Protein AF-A0A195B2E1-F1 (afdb_monomer_lite)

Structure (mmCIF, N/CA/C/O backbone):
data_AF-A0A195B2E1-F1
#
_entry.id   AF-A0A195B2E1-F1
#
loop_
_atom_site.group_PDB
_atom_site.id
_atom_site.type_symbol
_atom_site.label_atom_id
_atom_site.label_alt_id
_atom_site.label_comp_id
_atom_site.label_asym_id
_atom_site.label_entity_id
_atom_site.label_seq_id
_atom_site.pdbx_PDB_ins_code
_atom_site.Cartn_x
_atom_site.Cartn_y
_atom_site.Cartn_z
_atom_site.occupancy
_atom_site.B_iso_or_equiv
_atom_site.auth_seq_id
_atom_site.auth_comp_id
_atom_site.auth_asym_id
_atom_site.auth_atom_id
_atom_site.pdbx_PDB_model_num
ATOM 1 N N . MET A 1 1 ? -36.483 19.512 18.970 1.00 59.22 1 MET A N 1
ATOM 2 C CA . MET A 1 1 ? -35.219 19.577 18.186 1.00 59.22 1 MET A CA 1
ATOM 3 C C . MET A 1 1 ? -34.574 18.213 17.848 1.00 59.22 1 MET A C 1
ATOM 5 O O . MET A 1 1 ? -33.525 18.206 17.214 1.00 59.22 1 MET A O 1
ATOM 9 N N . GLY A 1 2 ? -35.156 17.054 18.200 1.00 73.69 2 GLY A N 1
ATOM 10 C CA . GLY A 1 2 ? -34.518 15.740 17.960 1.00 73.69 2 GLY A CA 1
ATOM 11 C C . GLY A 1 2 ? -34.625 15.198 16.525 1.00 73.69 2 GLY A C 1
ATOM 12 O O . GLY A 1 2 ? -33.645 14.701 15.977 1.00 73.69 2 GLY A O 1
ATOM 13 N N . ILE A 1 3 ? -35.785 15.355 15.878 1.00 73.38 3 ILE A N 1
ATOM 14 C CA . ILE A 1 3 ? -36.059 14.765 14.551 1.00 73.38 3 ILE A CA 1
ATOM 15 C C . ILE A 1 3 ? -35.205 15.413 13.448 1.00 73.38 3 ILE A C 1
ATOM 17 O O . ILE A 1 3 ? -34.679 14.724 12.578 1.00 73.38 3 ILE A O 1
ATOM 21 N N . VAL A 1 4 ? -34.977 16.727 13.527 1.00 76.44 4 VAL A N 1
ATOM 22 C CA . VAL A 1 4 ? -34.142 17.466 12.562 1.00 76.44 4 VAL A CA 1
ATOM 23 C C . VAL A 1 4 ? -32.679 17.001 12.616 1.00 76.44 4 VAL A C 1
ATOM 25 O O . VAL A 1 4 ? -32.049 16.813 11.576 1.00 76.44 4 VAL A O 1
ATOM 28 N N . ARG A 1 5 ? -32.149 16.726 13.818 1.00 74.19 5 ARG A N 1
ATOM 29 C CA . ARG A 1 5 ? -30.798 16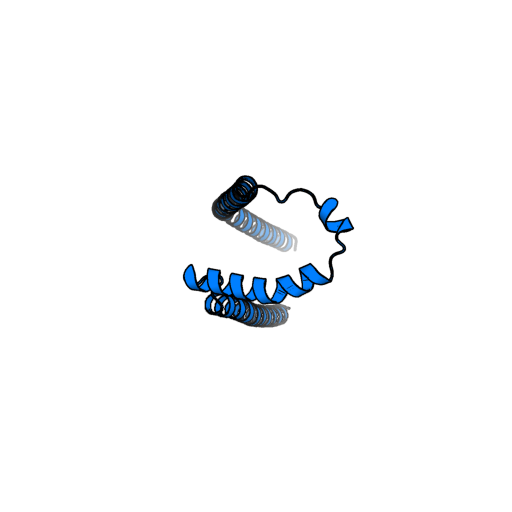.163 13.997 1.00 74.19 5 ARG A CA 1
ATOM 30 C C . ARG A 1 5 ? -30.699 14.729 13.471 1.00 74.19 5 ARG A C 1
ATOM 32 O O . ARG A 1 5 ? -29.687 14.377 12.867 1.00 74.19 5 ARG A O 1
ATOM 39 N N . LEU A 1 6 ? -31.750 13.927 13.645 1.00 73.62 6 LEU A N 1
ATOM 40 C CA . LEU A 1 6 ? -31.810 12.554 13.137 1.00 73.62 6 LEU A CA 1
ATOM 41 C C . LEU A 1 6 ? -31.799 12.520 11.601 1.00 73.62 6 LEU A C 1
ATOM 43 O O . LEU A 1 6 ? -31.012 11.788 11.005 1.00 73.62 6 LEU A O 1
ATOM 47 N N . VAL A 1 7 ? -32.609 13.364 10.955 1.00 75.12 7 VAL A N 1
ATOM 48 C CA . VAL A 1 7 ? -32.650 13.486 9.488 1.00 75.12 7 VAL A CA 1
ATOM 49 C C . VAL A 1 7 ? -31.301 13.947 8.936 1.00 75.12 7 VAL A C 1
ATOM 51 O O . VAL A 1 7 ? -30.816 13.382 7.956 1.00 75.12 7 VAL A O 1
ATOM 54 N N . HIS A 1 8 ? -30.652 14.915 9.588 1.00 72.69 8 HIS A N 1
ATOM 55 C CA . HIS A 1 8 ? -29.330 15.384 9.177 1.00 72.69 8 HIS A CA 1
ATOM 56 C C . HIS A 1 8 ? -28.250 14.300 9.338 1.00 72.69 8 HIS A C 1
ATOM 58 O O . HIS A 1 8 ? -27.424 14.112 8.448 1.00 72.69 8 HIS A O 1
ATOM 64 N N . SER A 1 9 ? -28.284 13.529 10.431 1.00 75.44 9 SER A N 1
ATOM 65 C CA . SER A 1 9 ? -27.365 12.404 10.660 1.00 75.44 9 SER A CA 1
ATOM 66 C C . SER A 1 9 ? -27.543 11.287 9.622 1.00 75.44 9 SER A C 1
ATOM 68 O O . SER A 1 9 ? -26.561 10.778 9.077 1.00 75.44 9 SER A O 1
ATOM 70 N N . LEU A 1 10 ? -28.791 10.948 9.284 1.00 72.75 10 LEU A N 1
ATOM 71 C CA . LEU A 1 10 ? -29.108 9.958 8.252 1.00 72.75 10 LEU A CA 1
ATOM 72 C C . LEU A 1 10 ? -28.702 10.428 6.851 1.00 72.75 10 LEU A C 1
ATOM 74 O O . LEU A 1 10 ? -28.210 9.616 6.065 1.00 72.75 10 LEU A O 1
ATOM 78 N N . ARG A 1 11 ? -28.861 11.723 6.542 1.00 78.38 11 ARG A N 1
ATOM 79 C CA . ARG A 1 11 ? -28.354 12.314 5.295 1.00 78.38 11 ARG A CA 1
ATOM 80 C C . ARG A 1 11 ? -26.831 12.185 5.226 1.00 78.38 11 ARG A C 1
ATOM 82 O O . ARG A 1 11 ? -26.323 11.574 4.293 1.00 78.38 11 ARG A O 1
ATOM 89 N N . ASN A 1 12 ? -26.130 12.601 6.278 1.00 79.06 12 ASN A N 1
ATOM 90 C CA . ASN A 1 12 ? -24.670 12.558 6.325 1.00 79.06 12 ASN A CA 1
ATOM 91 C C . ASN A 1 12 ? -24.107 11.123 6.230 1.00 79.06 12 ASN A C 1
ATOM 93 O O . ASN A 1 12 ? -23.073 10.902 5.604 1.00 79.06 12 ASN A O 1
ATOM 97 N N . ARG A 1 13 ? -24.799 10.116 6.792 1.00 77.69 13 ARG A N 1
ATOM 98 C CA . ARG A 1 13 ? -24.430 8.697 6.611 1.00 77.69 13 ARG A CA 1
ATOM 99 C C . ARG A 1 13 ? -24.578 8.225 5.166 1.00 77.69 13 ARG A C 1
ATOM 101 O O . ARG A 1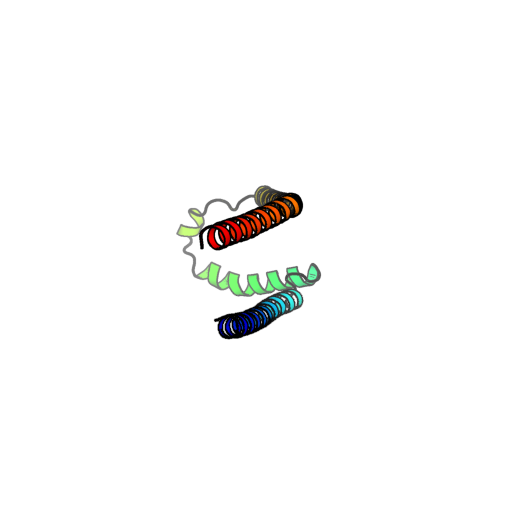 13 ? -23.712 7.494 4.694 1.00 77.69 13 ARG A O 1
ATOM 108 N N . LYS A 1 14 ? -25.645 8.621 4.464 1.00 77.44 14 LYS A N 1
ATOM 109 C CA . LYS A 1 14 ? -25.830 8.282 3.041 1.00 77.44 14 LYS A CA 1
ATOM 110 C C . LYS A 1 14 ? -24.733 8.905 2.178 1.00 77.44 14 LYS A C 1
ATOM 112 O O . LYS A 1 14 ? -24.181 8.215 1.326 1.00 77.44 14 LYS A O 1
ATOM 117 N N . ASP A 1 15 ? -24.361 10.151 2.461 1.00 82.50 15 ASP A N 1
ATOM 118 C CA . ASP A 1 15 ? -23.256 10.838 1.783 1.00 82.50 15 ASP A CA 1
ATOM 119 C C . ASP A 1 15 ? -21.892 10.192 2.082 1.00 82.50 15 ASP A C 1
ATOM 121 O O . ASP A 1 15 ? -21.023 10.107 1.216 1.00 82.50 15 ASP A O 1
ATOM 125 N N . MET A 1 16 ? -21.690 9.688 3.302 1.00 84.38 16 MET A N 1
ATOM 126 C CA . MET A 1 16 ? -20.473 8.958 3.661 1.00 84.38 16 MET A CA 1
ATOM 127 C C . MET A 1 16 ? -20.379 7.612 2.932 1.00 84.38 16 MET A C 1
ATOM 129 O O . MET A 1 16 ? -19.316 7.268 2.418 1.00 84.38 16 MET A O 1
ATOM 133 N N . LEU A 1 17 ? -21.488 6.870 2.850 1.00 88.50 17 LEU A N 1
ATOM 134 C CA . LEU A 1 17 ? -21.553 5.592 2.138 1.00 88.50 17 LEU A CA 1
ATOM 135 C C . LEU A 1 17 ? -21.344 5.766 0.632 1.00 88.50 17 LEU A C 1
ATOM 137 O O . LEU A 1 17 ? -20.573 5.014 0.043 1.00 88.50 17 LEU A O 1
ATOM 141 N N . SER A 1 18 ? -21.959 6.774 0.008 1.00 87.56 18 SER A N 1
ATOM 142 C CA . SER A 1 18 ? -21.762 7.040 -1.422 1.00 87.56 18 SER A CA 1
ATOM 143 C C . SER A 1 18 ? -20.310 7.411 -1.730 1.00 87.56 18 SER A C 1
ATOM 145 O O . SER A 1 18 ? -19.705 6.845 -2.640 1.00 87.56 18 SER A O 1
ATOM 147 N N . ARG A 1 19 ? -19.695 8.280 -0.916 1.00 88.06 19 ARG A N 1
ATOM 148 C CA . ARG A 1 19 ? -18.268 8.621 -1.033 1.00 88.06 19 ARG A CA 1
ATOM 149 C C . ARG A 1 19 ? -17.368 7.406 -0.839 1.00 88.06 19 ARG A C 1
ATOM 151 O O . ARG A 1 19 ? -16.376 7.283 -1.553 1.00 88.06 19 ARG A O 1
ATOM 158 N N . PHE A 1 20 ? -17.699 6.526 0.105 1.00 91.25 20 PHE A N 1
ATOM 159 C CA . PHE A 1 20 ? -16.954 5.293 0.336 1.00 91.25 20 PHE A CA 1
ATOM 160 C C . PHE A 1 20 ? -17.016 4.367 -0.881 1.00 91.25 20 PHE A C 1
ATOM 162 O O . PHE A 1 20 ? -15.968 3.943 -1.351 1.00 91.25 20 PHE A O 1
ATOM 169 N N . VAL A 1 21 ? -18.208 4.129 -1.438 1.00 94.31 21 VAL A N 1
ATOM 170 C CA . VAL A 1 21 ? -18.404 3.268 -2.618 1.00 94.31 21 VAL A CA 1
ATOM 171 C C . VAL A 1 21 ? -17.682 3.816 -3.848 1.00 94.31 21 VAL A C 1
ATOM 173 O O . VAL A 1 21 ? -17.022 3.067 -4.565 1.00 94.31 21 VAL A O 1
ATOM 176 N N . ILE A 1 22 ? -17.758 5.127 -4.088 1.00 93.75 22 ILE A N 1
ATOM 177 C CA . ILE A 1 22 ? -17.062 5.757 -5.218 1.00 93.75 22 ILE A CA 1
ATOM 178 C C . ILE A 1 22 ? -15.545 5.594 -5.059 1.00 93.75 22 ILE A C 1
ATOM 180 O O . ILE A 1 22 ? -14.860 5.177 -5.993 1.00 93.75 22 ILE A O 1
ATOM 184 N N . LYS A 1 23 ? -15.011 5.877 -3.863 1.00 93.38 23 LYS A N 1
ATOM 185 C CA . LYS A 1 23 ? -13.574 5.744 -3.584 1.00 93.38 23 LYS A CA 1
ATOM 186 C C . LYS A 1 23 ? -13.105 4.293 -3.667 1.00 93.38 23 LYS A C 1
ATOM 188 O O . LYS A 1 23 ? -12.058 4.045 -4.257 1.00 93.38 23 LYS A O 1
ATOM 193 N N . SER A 1 24 ? -13.860 3.345 -3.116 1.00 92.25 24 SER A N 1
ATOM 194 C CA . SER A 1 24 ? -13.495 1.926 -3.142 1.00 92.25 24 SER A CA 1
ATOM 195 C C . SER A 1 24 ? -13.540 1.354 -4.554 1.00 92.25 24 SER A C 1
ATOM 197 O O . SER A 1 24 ? -12.641 0.605 -4.919 1.00 92.25 24 SER A O 1
ATOM 199 N N . THR A 1 25 ? -14.513 1.760 -5.374 1.00 94.69 25 THR A N 1
ATOM 200 C CA . THR A 1 25 ? -14.596 1.353 -6.784 1.00 94.69 25 THR A CA 1
ATOM 201 C C . THR A 1 25 ? -13.409 1.887 -7.577 1.00 94.69 25 THR A C 1
ATOM 203 O O . THR A 1 25 ? -12.803 1.142 -8.340 1.00 94.69 25 THR A O 1
ATOM 206 N N . LEU A 1 26 ? -13.024 3.151 -7.364 1.00 95.00 26 LEU A N 1
ATOM 207 C CA . LEU A 1 26 ? -11.855 3.736 -8.022 1.00 95.00 26 LEU A CA 1
ATOM 208 C C . LEU A 1 26 ? -10.572 2.982 -7.647 1.00 95.00 26 LEU A C 1
ATOM 210 O O . LEU A 1 26 ? -9.812 2.577 -8.522 1.00 95.00 26 LEU A O 1
ATOM 214 N N . VAL A 1 27 ? -10.355 2.753 -6.350 1.00 94.00 27 VAL A N 1
ATOM 215 C CA . VAL A 1 27 ? -9.184 2.020 -5.849 1.00 94.00 27 VAL A CA 1
ATOM 216 C C . VAL A 1 27 ? -9.185 0.582 -6.366 1.00 94.00 27 VAL A C 1
ATOM 218 O O . VAL A 1 27 ? -8.168 0.121 -6.875 1.00 94.00 27 VAL A O 1
ATOM 221 N N . GLY A 1 28 ? -10.323 -0.110 -6.304 1.00 92.06 28 GLY A N 1
ATOM 222 C CA . GLY A 1 28 ? -10.477 -1.467 -6.822 1.00 92.06 28 GLY A CA 1
ATOM 223 C C . GLY A 1 28 ? -10.205 -1.551 -8.323 1.00 92.06 28 GLY A C 1
ATOM 224 O O . GLY A 1 28 ? -9.500 -2.454 -8.759 1.00 92.06 28 GLY A O 1
ATOM 225 N N . GLY A 1 29 ? -10.680 -0.575 -9.102 1.00 92.12 29 GLY A N 1
ATOM 226 C CA . GLY A 1 29 ? -10.407 -0.474 -10.535 1.00 92.12 29 GLY A CA 1
ATOM 227 C C . GLY A 1 29 ? -8.924 -0.269 -10.841 1.00 92.12 29 GLY A C 1
ATOM 228 O O . GLY A 1 29 ? -8.376 -0.963 -11.695 1.00 92.12 29 GLY A O 1
ATOM 229 N N . VAL A 1 30 ? -8.248 0.622 -10.106 1.00 92.12 30 VAL A N 1
ATOM 230 C CA . VAL A 1 30 ? -6.797 0.845 -10.243 1.00 92.12 30 VAL A CA 1
ATOM 231 C C . VAL A 1 30 ? -6.013 -0.420 -9.901 1.00 92.12 30 VAL A C 1
ATOM 233 O O . VAL A 1 30 ? -5.119 -0.805 -10.652 1.00 92.12 30 VAL A O 1
ATOM 236 N N . VAL A 1 31 ? -6.359 -1.092 -8.803 1.00 91.62 31 VAL A N 1
ATOM 237 C CA . VAL A 1 31 ? -5.708 -2.344 -8.394 1.00 91.62 31 VAL A CA 1
ATOM 238 C C . VAL A 1 31 ? -5.939 -3.437 -9.436 1.00 91.62 31 VAL A C 1
ATOM 240 O O . VAL A 1 31 ? -4.979 -4.069 -9.867 1.00 91.62 31 VAL A O 1
ATOM 243 N N . TYR A 1 32 ? -7.176 -3.622 -9.902 1.00 90.44 32 TYR A N 1
ATOM 244 C CA . TYR A 1 32 ? -7.510 -4.614 -10.926 1.00 90.44 32 TYR A CA 1
ATOM 245 C C . TYR A 1 32 ? -6.732 -4.376 -12.222 1.00 90.44 32 TYR A C 1
ATOM 247 O O . TYR A 1 32 ? -6.112 -5.292 -12.761 1.00 90.44 32 TYR A O 1
ATOM 255 N N . TYR A 1 33 ? -6.705 -3.129 -12.692 1.00 89.75 33 TYR A N 1
ATOM 256 C CA . TYR A 1 33 ? -5.942 -2.750 -13.874 1.00 89.75 33 TYR A CA 1
ATOM 257 C C . TYR A 1 33 ? -4.438 -2.975 -13.686 1.00 89.75 33 TYR A C 1
ATOM 259 O O . TYR A 1 33 ? -3.769 -3.483 -14.580 1.00 89.75 33 TYR A O 1
ATOM 267 N N . SER A 1 34 ? -3.907 -2.650 -12.507 1.00 87.69 34 SER A N 1
ATOM 268 C CA . SER A 1 34 ? -2.499 -2.848 -12.164 1.00 87.69 34 SER A CA 1
ATOM 269 C C . SER A 1 34 ? -2.100 -4.329 -12.154 1.00 87.69 34 SER A C 1
ATOM 271 O O . SER A 1 34 ? -1.040 -4.682 -12.672 1.00 87.69 34 SER A O 1
ATOM 273 N N . VAL A 1 35 ? -2.963 -5.208 -11.638 1.00 86.88 35 VAL A N 1
ATOM 274 C CA . VAL A 1 35 ? -2.778 -6.665 -11.713 1.00 86.88 35 VAL A CA 1
ATOM 275 C C . VAL A 1 35 ? -2.812 -7.128 -13.170 1.00 86.88 35 VAL A C 1
ATOM 277 O O . VAL A 1 35 ? -1.902 -7.828 -13.604 1.00 86.88 35 VAL A O 1
ATOM 280 N N . HIS A 1 36 ? -3.806 -6.685 -13.947 1.00 86.25 36 HIS A N 1
ATOM 281 C CA . HIS A 1 36 ? -3.961 -7.066 -15.354 1.00 86.25 36 HIS A CA 1
ATOM 282 C C . HIS A 1 36 ? -2.801 -6.585 -16.241 1.00 86.25 36 HIS A C 1
ATOM 284 O O . HIS A 1 36 ? -2.437 -7.252 -17.205 1.00 86.25 36 HIS A O 1
ATOM 290 N N . GLN A 1 37 ? -2.200 -5.434 -15.938 1.00 82.25 37 GLN A N 1
ATOM 291 C CA . GLN A 1 37 ? -1.005 -4.961 -16.640 1.00 82.25 37 GLN A CA 1
ATOM 292 C C . GLN A 1 37 ? 0.249 -5.789 -16.347 1.00 82.25 37 GLN A C 1
ATOM 294 O O . GLN A 1 37 ? 1.259 -5.605 -17.019 1.00 82.25 37 GLN A O 1
ATOM 299 N N . GLY A 1 38 ? 0.198 -6.687 -15.367 1.00 81.81 38 GLY A N 1
ATOM 300 C CA . GLY A 1 38 ? 1.325 -7.526 -14.997 1.00 81.81 38 GLY A CA 1
ATOM 301 C C . GLY A 1 38 ? 2.137 -6.992 -13.822 1.00 81.81 38 GLY A C 1
ATOM 302 O O . GLY A 1 38 ? 3.078 -7.662 -13.421 1.00 81.81 38 GLY A O 1
ATOM 303 N N . LEU A 1 39 ? 1.785 -5.846 -13.215 1.00 84.38 39 LEU A N 1
ATOM 304 C CA . LEU A 1 39 ? 2.581 -5.262 -12.120 1.00 84.38 39 LEU A CA 1
ATOM 305 C C . LEU A 1 39 ? 2.629 -6.176 -10.885 1.00 84.38 39 LEU A C 1
ATOM 307 O O . LEU A 1 39 ? 3.665 -6.293 -10.239 1.00 84.38 39 LEU A O 1
ATOM 311 N N . TRP A 1 40 ? 1.506 -6.835 -10.593 1.00 84.62 40 TRP A N 1
ATOM 312 C CA . TRP A 1 40 ? 1.345 -7.776 -9.476 1.00 84.62 40 TRP A CA 1
ATOM 313 C C . TRP A 1 40 ? 0.956 -9.188 -9.949 1.00 84.62 40 TRP A C 1
ATOM 315 O O . TRP A 1 40 ? 0.442 -9.980 -9.162 1.00 84.62 40 TRP A O 1
ATOM 325 N N . SER A 1 41 ? 1.129 -9.479 -11.244 1.00 77.25 41 SER A N 1
ATOM 326 C CA . SER A 1 41 ? 0.848 -10.798 -11.829 1.00 77.25 41 SER A CA 1
ATOM 327 C C . SER A 1 41 ? 2.054 -11.730 -11.628 1.00 77.25 41 SER A C 1
ATOM 329 O O . SER A 1 41 ? 2.860 -11.562 -10.710 1.00 77.25 41 SER A O 1
ATOM 331 N N . LYS A 1 42 ? 2.199 -12.740 -12.483 1.00 83.31 42 LYS A N 1
ATOM 332 C CA . LYS A 1 42 ? 3.373 -13.611 -12.521 1.00 83.31 42 LYS A CA 1
ATOM 333 C C . LYS A 1 42 ? 4.633 -12.800 -12.837 1.00 83.31 42 LYS A C 1
ATOM 335 O O . LYS A 1 42 ? 4.580 -11.796 -13.543 1.00 83.31 42 LYS A O 1
ATOM 340 N N . SER A 1 43 ? 5.776 -13.282 -12.352 1.00 79.56 43 SER A N 1
ATOM 341 C CA . SER A 1 43 ? 7.083 -12.641 -12.562 1.00 79.56 43 SER A CA 1
ATOM 342 C C . SER A 1 43 ? 7.419 -12.414 -14.038 1.00 79.56 43 SER A C 1
ATOM 344 O O . SER A 1 43 ? 8.087 -11.447 -14.373 1.00 79.56 43 SER A O 1
ATOM 346 N N . GLU A 1 44 ? 6.945 -13.289 -14.923 1.00 82.88 44 GLU A N 1
ATOM 347 C CA . GLU A 1 44 ? 7.146 -13.161 -16.368 1.00 82.88 44 GLU A CA 1
ATOM 348 C C . GLU A 1 44 ? 6.434 -11.921 -16.939 1.00 82.88 44 GLU A C 1
ATOM 350 O O . GLU A 1 44 ? 7.024 -11.133 -17.678 1.00 82.88 44 GLU A O 1
ATOM 355 N N . ASP A 1 45 ? 5.179 -11.701 -16.533 1.00 82.81 45 ASP A N 1
ATOM 356 C CA . ASP A 1 45 ? 4.361 -10.579 -17.002 1.00 82.81 45 ASP A CA 1
ATOM 357 C C . ASP A 1 45 ? 4.921 -9.239 -16.504 1.00 82.81 45 ASP A C 1
ATOM 359 O O . ASP A 1 45 ? 4.930 -8.249 -17.240 1.00 82.81 45 ASP A O 1
ATOM 363 N N . SER A 1 46 ? 5.424 -9.203 -15.264 1.00 84.56 46 SER A N 1
ATOM 364 C CA . SER A 1 46 ? 6.022 -7.994 -14.694 1.00 84.56 46 SER A CA 1
ATOM 365 C C . SER A 1 46 ? 7.326 -7.627 -15.401 1.00 84.56 46 SER A C 1
ATOM 367 O O . SER A 1 46 ? 7.526 -6.461 -15.743 1.00 84.56 46 SER A O 1
ATOM 369 N N . VAL A 1 47 ? 8.183 -8.606 -15.712 1.00 83.88 47 VAL A N 1
ATOM 370 C CA . VAL A 1 47 ? 9.416 -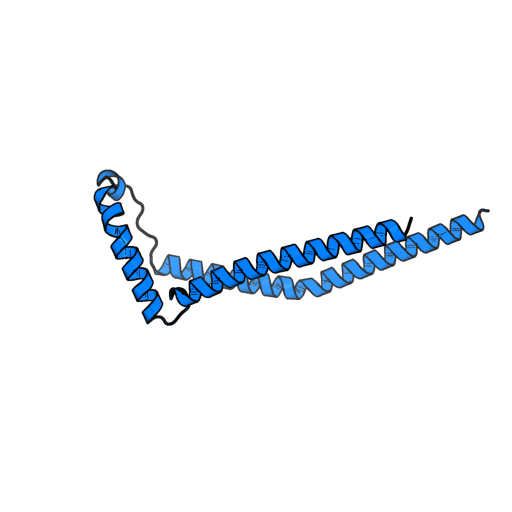8.383 -16.485 1.00 83.88 47 VAL A CA 1
ATOM 371 C C . VAL A 1 47 ? 9.099 -7.862 -17.889 1.00 83.88 47 VAL A C 1
ATOM 373 O O . VAL A 1 47 ? 9.724 -6.897 -18.336 1.00 83.88 47 VAL A O 1
ATOM 376 N N . GLN A 1 48 ? 8.091 -8.419 -18.566 1.00 86.69 48 GLN A N 1
ATOM 377 C CA . GLN A 1 48 ? 7.654 -7.927 -19.877 1.00 86.69 48 GLN A CA 1
ATOM 378 C C . GLN A 1 48 ? 7.100 -6.498 -19.818 1.00 86.69 48 GLN A C 1
ATOM 380 O O . GLN A 1 48 ? 7.395 -5.684 -20.700 1.00 86.69 48 GLN A O 1
ATOM 385 N N . LEU A 1 49 ? 6.327 -6.165 -18.780 1.00 86.88 49 LEU A N 1
ATOM 386 C CA . LEU A 1 49 ? 5.832 -4.808 -18.547 1.00 86.88 49 LEU A CA 1
ATOM 387 C C . LEU A 1 49 ? 6.997 -3.824 -18.379 1.00 86.88 49 LEU A C 1
ATOM 389 O O . LEU A 1 49 ? 7.036 -2.801 -19.066 1.00 86.88 49 LEU A O 1
ATOM 393 N N . TYR A 1 50 ? 7.969 -4.152 -17.524 1.00 82.69 50 TYR A N 1
ATOM 394 C CA . TYR A 1 50 ? 9.170 -3.336 -17.328 1.00 82.69 50 TYR A CA 1
ATOM 395 C C . TYR A 1 50 ? 9.974 -3.177 -18.620 1.00 82.69 50 TYR A C 1
ATOM 397 O O . TYR A 1 50 ? 10.383 -2.063 -18.941 1.00 82.69 50 TYR A O 1
ATOM 405 N N . GLY A 1 51 ? 10.146 -4.249 -19.397 1.00 86.00 51 GLY A N 1
ATOM 406 C CA . GLY A 1 51 ? 10.822 -4.198 -20.694 1.00 86.00 51 GLY A CA 1
ATOM 407 C C . GLY A 1 51 ? 10.131 -3.254 -21.681 1.00 86.00 51 GLY A C 1
ATOM 408 O O . GLY A 1 51 ? 10.790 -2.440 -22.326 1.00 86.00 51 GLY A O 1
ATOM 409 N N . ARG A 1 52 ? 8.795 -3.286 -21.759 1.00 87.62 52 ARG A N 1
ATOM 410 C CA . ARG A 1 52 ? 8.013 -2.379 -22.618 1.00 87.62 52 ARG A CA 1
ATOM 411 C C . ARG A 1 52 ? 8.155 -0.920 -22.189 1.00 87.62 52 ARG A C 1
ATOM 413 O O . ARG A 1 52 ? 8.342 -0.051 -23.036 1.00 87.62 52 ARG A O 1
ATOM 420 N N . ILE A 1 53 ? 8.075 -0.656 -20.886 1.00 86.56 53 ILE A N 1
ATOM 421 C CA . ILE A 1 53 ? 8.252 0.687 -20.322 1.00 86.56 53 ILE A CA 1
ATOM 422 C C . ILE A 1 53 ? 9.663 1.198 -20.624 1.00 86.56 53 ILE A C 1
ATOM 424 O O . ILE A 1 53 ? 9.813 2.303 -21.137 1.00 86.56 53 ILE A O 1
ATOM 428 N N . TYR A 1 54 ? 10.687 0.381 -20.373 1.00 83.88 54 TYR A N 1
ATOM 429 C CA . TYR A 1 54 ? 12.076 0.737 -20.638 1.00 83.88 54 TYR A CA 1
ATOM 430 C C . TYR A 1 54 ? 12.308 1.048 -22.117 1.00 83.88 54 TYR A C 1
ATOM 432 O O . TYR A 1 54 ? 12.809 2.118 -22.431 1.00 83.88 54 TYR A O 1
ATOM 440 N N . ASN A 1 55 ? 11.876 0.176 -23.028 1.00 87.31 55 ASN A N 1
ATOM 441 C CA . ASN A 1 55 ? 12.075 0.374 -24.466 1.00 87.31 55 ASN A CA 1
ATOM 442 C C . ASN A 1 55 ? 11.367 1.624 -25.003 1.00 87.31 55 ASN A C 1
ATOM 444 O O . ASN A 1 55 ? 11.874 2.264 -25.920 1.00 87.31 55 ASN A O 1
ATOM 448 N N . ASN A 1 56 ? 10.227 1.995 -24.416 1.00 86.75 56 ASN A N 1
ATOM 449 C CA . ASN A 1 56 ? 9.516 3.212 -24.790 1.00 86.75 56 ASN A CA 1
ATOM 450 C C . ASN A 1 56 ? 10.157 4.475 -24.203 1.00 86.75 56 ASN A C 1
ATOM 452 O O . ASN A 1 56 ? 10.125 5.507 -24.854 1.00 86.75 56 ASN A O 1
ATOM 456 N N . ILE A 1 57 ? 10.721 4.424 -22.991 1.00 83.50 57 ILE A N 1
ATOM 457 C CA . ILE A 1 57 ? 11.245 5.609 -22.283 1.00 83.50 57 ILE A CA 1
ATOM 458 C C . ILE A 1 57 ? 12.733 5.853 -22.574 1.00 83.50 57 ILE A C 1
ATOM 460 O O . ILE A 1 57 ? 13.154 7.001 -22.713 1.00 83.50 57 ILE A O 1
ATOM 464 N N . ALA A 1 58 ? 13.530 4.791 -22.694 1.00 80.25 58 ALA A N 1
ATOM 465 C CA . ALA A 1 58 ? 14.968 4.844 -22.944 1.00 80.25 58 ALA A CA 1
ATOM 466 C C . ALA A 1 58 ? 15.388 5.757 -24.113 1.00 80.25 58 ALA A C 1
ATOM 468 O O . ALA A 1 58 ? 16.337 6.517 -23.910 1.00 80.25 58 ALA A O 1
ATOM 469 N N . PRO A 1 59 ? 14.729 5.757 -25.294 1.00 79.62 59 PRO A N 1
ATOM 470 C CA . PRO A 1 59 ? 15.119 6.661 -26.379 1.00 79.62 59 PRO A CA 1
ATOM 471 C C . PRO A 1 59 ? 14.956 8.138 -25.990 1.00 79.62 59 PRO A C 1
ATOM 473 O O . PRO A 1 59 ? 15.870 8.931 -26.188 1.00 79.62 59 PRO A O 1
ATOM 476 N N . TYR A 1 60 ? 13.861 8.504 -25.317 1.00 75.94 60 TYR A N 1
ATOM 477 C CA . TYR A 1 60 ? 13.635 9.887 -24.888 1.00 75.94 60 TYR A CA 1
ATOM 478 C C . TYR A 1 60 ? 14.643 10.353 -23.836 1.00 75.94 60 TYR A C 1
ATOM 480 O O . TYR A 1 60 ? 15.077 11.499 -23.865 1.00 75.94 60 TYR A O 1
ATOM 488 N N . VAL A 1 61 ? 15.047 9.474 -22.921 1.00 75.69 61 VAL A N 1
ATOM 489 C CA . VAL A 1 61 ? 16.048 9.797 -21.892 1.00 75.69 61 VAL A CA 1
ATOM 490 C C . VAL A 1 61 ? 17.444 9.930 -22.504 1.00 75.69 61 VAL A C 1
ATOM 492 O O . VAL A 1 61 ? 18.192 10.835 -22.147 1.00 75.69 61 VAL A O 1
ATOM 495 N N . LYS A 1 62 ? 17.792 9.056 -23.453 1.00 71.12 62 LYS A N 1
ATOM 496 C CA . LYS A 1 62 ? 19.102 9.049 -24.111 1.00 71.12 62 LYS A CA 1
ATOM 497 C C . LYS A 1 62 ? 19.340 10.292 -24.969 1.00 71.12 62 LYS A C 1
ATOM 499 O O . LYS A 1 62 ? 20.460 10.796 -24.990 1.00 71.12 62 LYS A O 1
ATOM 504 N N . ASP A 1 63 ? 18.300 10.775 -25.641 1.00 71.06 63 ASP A N 1
ATOM 505 C CA . ASP A 1 63 ? 18.430 11.858 -26.617 1.00 71.06 63 ASP A CA 1
ATOM 506 C C . ASP A 1 63 ? 18.257 13.258 -25.998 1.00 71.06 63 ASP A C 1
ATOM 508 O O . ASP A 1 63 ? 18.706 14.240 -26.584 1.00 71.06 63 ASP A O 1
ATOM 512 N N . ASN A 1 64 ? 17.648 13.367 -24.807 1.00 69.62 64 ASN A N 1
ATOM 513 C CA . ASN A 1 64 ? 17.336 14.657 -24.172 1.00 69.62 64 ASN A CA 1
ATOM 514 C C . ASN A 1 64 ? 18.197 14.998 -22.945 1.00 69.62 64 ASN A C 1
ATOM 516 O O . ASN A 1 64 ? 18.125 16.129 -22.467 1.00 69.62 64 ASN A O 1
ATOM 520 N N . ILE A 1 65 ? 18.997 14.065 -22.412 1.00 71.00 65 ILE A N 1
ATOM 521 C CA . ILE A 1 65 ? 19.872 14.355 -21.267 1.00 71.00 65 ILE A CA 1
ATOM 522 C C . ILE A 1 65 ? 21.263 14.785 -21.767 1.00 71.00 65 ILE A C 1
ATOM 524 O O . ILE A 1 65 ? 21.959 13.982 -22.399 1.00 71.00 65 ILE A O 1
ATOM 528 N N . PRO A 1 66 ? 21.714 16.021 -21.465 1.00 71.00 66 PRO A N 1
ATOM 529 C CA . PRO A 1 66 ? 23.069 16.459 -21.775 1.00 71.00 66 PRO A CA 1
ATOM 530 C C . PRO A 1 66 ? 24.082 15.555 -21.069 1.00 71.00 66 PRO A C 1
ATOM 532 O O . PRO A 1 66 ? 23.959 15.283 -19.875 1.00 71.00 66 PRO A O 1
ATOM 535 N N . LYS A 1 67 ? 25.121 15.117 -21.788 1.00 67.81 67 LYS A N 1
ATOM 536 C CA . LYS A 1 67 ? 26.174 14.233 -21.244 1.00 67.81 67 LYS A CA 1
ATOM 537 C C . LYS A 1 67 ? 26.893 14.831 -20.028 1.00 67.81 67 LYS A C 1
ATOM 539 O O . LYS A 1 67 ? 27.422 14.093 -19.205 1.00 67.81 67 LYS A O 1
ATOM 544 N N . GLU A 1 68 ? 26.871 16.153 -19.912 1.00 64.94 68 GLU A N 1
ATOM 545 C CA . GLU A 1 68 ? 27.384 16.930 -18.781 1.00 64.94 68 GLU A CA 1
ATOM 546 C C . GLU A 1 68 ? 26.640 16.608 -17.474 1.00 64.94 68 GLU A C 1
ATOM 548 O O . GLU A 1 68 ? 27.272 16.414 -16.442 1.00 64.94 68 GLU A O 1
ATOM 553 N N . VAL A 1 69 ? 25.314 16.432 -17.531 1.00 62.91 69 VAL A N 1
ATOM 554 C CA . VAL A 1 69 ? 24.468 16.116 -16.364 1.00 62.91 69 VAL A CA 1
ATOM 555 C C . VAL A 1 69 ? 24.676 14.674 -15.897 1.00 62.91 69 VAL A C 1
ATOM 557 O O . VAL A 1 69 ? 24.612 14.390 -14.706 1.00 62.91 69 VAL A O 1
ATOM 560 N N . ILE A 1 70 ? 24.974 13.753 -16.818 1.00 63.03 70 ILE A N 1
ATOM 561 C CA . ILE A 1 70 ? 25.218 12.336 -16.497 1.00 63.03 70 ILE A CA 1
ATOM 562 C C . ILE A 1 70 ? 26.478 12.174 -15.632 1.00 63.03 70 ILE A C 1
ATOM 564 O O . ILE A 1 70 ? 26.511 11.297 -14.773 1.00 63.03 70 ILE A O 1
ATOM 568 N N . ASN A 1 71 ? 27.489 13.029 -15.822 1.00 63.59 71 ASN A N 1
ATOM 569 C CA . ASN A 1 71 ? 28.731 12.991 -15.042 1.00 63.59 71 ASN A CA 1
ATOM 570 C C . ASN A 1 71 ? 28.584 13.559 -13.622 1.00 63.59 71 ASN A C 1
ATOM 572 O O . ASN A 1 71 ? 29.382 13.209 -12.756 1.00 63.59 71 ASN A O 1
ATOM 576 N N . GLU A 1 72 ? 27.580 14.402 -13.370 1.00 67.19 72 GLU A N 1
ATOM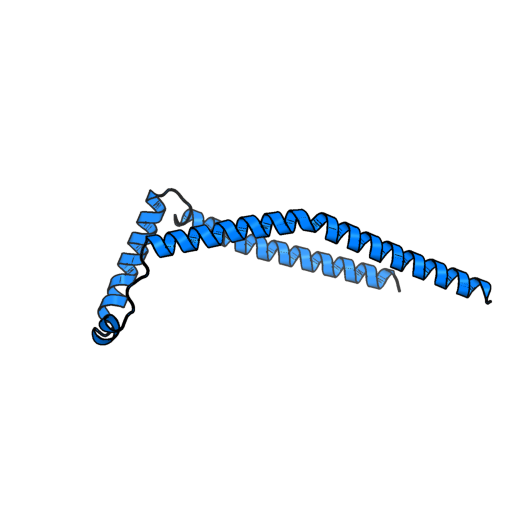 577 C CA . GLU A 1 72 ? 27.290 14.939 -12.032 1.00 67.19 72 GLU A CA 1
ATOM 578 C C . GLU A 1 72 ? 26.269 14.101 -11.249 1.00 67.19 72 GLU A C 1
ATOM 580 O O . GLU A 1 72 ? 25.991 14.387 -10.081 1.00 67.19 72 GLU A O 1
ATOM 585 N N . LEU A 1 73 ? 25.700 13.054 -11.859 1.00 67.00 73 LEU A N 1
ATOM 586 C CA . LEU A 1 73 ? 24.748 12.201 -11.162 1.00 67.00 73 LEU A CA 1
ATOM 587 C C . LEU A 1 73 ? 25.461 11.401 -10.060 1.00 67.00 73 LEU A C 1
ATOM 589 O O . LEU A 1 73 ? 26.461 10.729 -10.331 1.00 67.00 73 LEU A O 1
ATOM 593 N N . PRO A 1 74 ? 24.931 11.402 -8.823 1.00 71.69 74 PRO A N 1
ATOM 594 C CA . PRO A 1 74 ? 25.445 10.522 -7.790 1.00 71.69 74 PRO A CA 1
ATOM 595 C C . PRO A 1 74 ? 25.309 9.061 -8.246 1.00 71.69 74 PRO A C 1
ATOM 597 O O . PRO A 1 74 ? 24.355 8.721 -8.958 1.00 71.69 74 PRO A O 1
ATOM 600 N N . PRO A 1 75 ? 26.234 8.177 -7.832 1.00 72.00 75 PRO A N 1
ATOM 601 C CA . PRO A 1 75 ? 26.121 6.761 -8.138 1.00 72.00 75 PRO A CA 1
ATOM 602 C C . PRO A 1 75 ? 24.778 6.239 -7.625 1.00 72.00 75 PRO A C 1
ATOM 604 O O . PRO A 1 75 ? 24.361 6.553 -6.506 1.00 72.00 75 PRO A O 1
ATOM 607 N N . LEU A 1 76 ? 24.091 5.453 -8.460 1.00 77.56 76 LEU A N 1
ATOM 608 C CA . LEU A 1 76 ? 22.843 4.813 -8.061 1.00 77.56 76 LEU A CA 1
ATOM 609 C C . LEU A 1 76 ? 23.080 4.012 -6.771 1.00 77.56 76 LEU A C 1
ATOM 611 O O . LEU A 1 76 ? 24.119 3.352 -6.652 1.00 77.56 76 LEU A O 1
ATOM 615 N N . PRO A 1 77 ? 22.142 4.056 -5.807 1.00 75.19 77 PRO A N 1
ATOM 616 C CA . PRO A 1 77 ? 22.274 3.283 -4.583 1.00 75.19 77 PRO A CA 1
ATOM 617 C C . PRO A 1 77 ? 22.449 1.807 -4.933 1.00 75.19 77 PRO A C 1
ATOM 619 O O . PRO A 1 77 ? 21.827 1.302 -5.875 1.00 75.19 77 PRO A O 1
ATOM 622 N N . SER A 1 78 ? 23.301 1.112 -4.180 1.00 80.81 78 SER A N 1
ATOM 623 C CA . SER A 1 78 ? 23.542 -0.302 -4.440 1.00 80.81 78 SER A CA 1
ATOM 624 C C . SER A 1 78 ? 22.233 -1.091 -4.320 1.00 80.81 78 SER A C 1
ATOM 626 O O . SER A 1 78 ? 21.331 -0.745 -3.549 1.00 80.81 78 SER A O 1
ATOM 628 N N . THR A 1 79 ? 22.112 -2.185 -5.073 1.00 80.25 79 THR A N 1
ATOM 629 C CA . THR A 1 79 ? 20.931 -3.061 -4.999 1.00 80.25 79 THR A CA 1
ATOM 630 C C . THR A 1 79 ? 20.709 -3.593 -3.579 1.00 80.25 79 THR A C 1
ATOM 632 O O . THR A 1 79 ? 19.564 -3.765 -3.155 1.00 80.25 79 THR A O 1
ATOM 635 N N . SER A 1 80 ? 21.789 -3.778 -2.811 1.00 80.12 80 SER A N 1
ATOM 636 C CA . SER A 1 80 ? 21.756 -4.093 -1.383 1.00 80.12 80 SER A CA 1
ATOM 637 C C . SER A 1 80 ? 21.138 -2.982 -0.538 1.00 80.12 80 SER A C 1
ATOM 639 O O . SER A 1 80 ? 20.276 -3.282 0.285 1.00 80.12 80 SER A O 1
ATOM 641 N N . ASP A 1 81 ? 21.503 -1.716 -0.751 1.00 82.25 81 ASP A N 1
ATOM 642 C CA . ASP A 1 81 ? 20.967 -0.585 0.025 1.00 82.25 81 ASP A CA 1
ATOM 643 C C . ASP A 1 81 ? 19.477 -0.373 -0.248 1.00 82.25 81 ASP A C 1
ATOM 645 O O . ASP A 1 81 ? 18.688 -0.157 0.679 1.00 82.25 81 ASP A O 1
ATOM 649 N N . LEU A 1 82 ? 19.069 -0.511 -1.514 1.00 84.12 82 LEU A N 1
ATOM 650 C CA . LEU A 1 82 ? 17.663 -0.462 -1.909 1.00 84.12 82 LEU A CA 1
ATOM 651 C C . LEU A 1 82 ? 16.876 -1.612 -1.267 1.00 84.12 82 LEU A C 1
ATOM 653 O O . LEU A 1 82 ? 15.836 -1.389 -0.646 1.00 84.12 82 LEU A O 1
ATOM 657 N N . SER A 1 83 ? 17.390 -2.842 -1.369 1.00 81.00 83 SER A N 1
ATOM 658 C CA . SER A 1 83 ? 16.764 -4.029 -0.778 1.00 81.00 83 SER A CA 1
ATOM 659 C C . SER A 1 83 ? 16.634 -3.896 0.740 1.00 81.00 83 SER A C 1
ATOM 661 O O . SER A 1 83 ? 15.572 -4.166 1.301 1.00 81.00 83 SER A O 1
ATOM 663 N N . ASN A 1 84 ? 17.682 -3.420 1.412 1.00 86.31 84 ASN A N 1
ATOM 664 C CA . ASN A 1 84 ? 17.689 -3.206 2.855 1.00 86.31 84 ASN A CA 1
ATOM 665 C C . ASN A 1 84 ? 16.690 -2.121 3.272 1.00 86.31 84 ASN A C 1
ATOM 667 O O . ASN A 1 84 ? 15.968 -2.299 4.255 1.00 86.31 84 ASN A O 1
ATOM 671 N N . SER A 1 85 ? 16.580 -1.039 2.501 1.00 84.56 85 SER A N 1
ATOM 672 C CA . SER A 1 85 ? 15.605 0.030 2.743 1.00 84.56 85 SER A CA 1
ATOM 673 C C . SER A 1 85 ? 14.167 -0.457 2.568 1.00 84.56 85 SER A C 1
ATOM 675 O O . SER A 1 85 ? 13.313 -0.170 3.409 1.00 84.56 85 SER A O 1
ATOM 677 N N . LEU A 1 86 ? 13.894 -1.247 1.526 1.00 87.50 86 LEU A N 1
ATOM 678 C CA . LEU A 1 86 ? 12.583 -1.860 1.295 1.00 87.50 86 LEU A CA 1
ATOM 679 C C . LEU A 1 86 ? 12.211 -2.832 2.419 1.00 87.50 86 LEU A C 1
ATOM 681 O O . LEU A 1 86 ? 11.118 -2.733 2.977 1.00 87.50 86 LEU A O 1
ATOM 685 N N . LYS A 1 87 ? 13.136 -3.718 2.812 1.00 87.81 87 LYS A N 1
ATOM 686 C CA . LYS A 1 87 ? 12.949 -4.642 3.943 1.00 87.81 87 LYS A CA 1
ATOM 687 C C . LYS A 1 87 ? 12.676 -3.891 5.246 1.00 87.81 87 LYS A C 1
ATOM 689 O O . LYS A 1 87 ? 11.757 -4.241 5.980 1.00 87.81 87 LYS A O 1
ATOM 694 N N . SER A 1 88 ? 13.445 -2.839 5.526 1.00 90.75 88 SER A N 1
ATOM 695 C CA . SER A 1 88 ? 13.281 -2.013 6.726 1.00 90.75 88 SER A CA 1
ATOM 696 C C . SER A 1 88 ? 11.923 -1.309 6.753 1.00 90.75 88 SER A C 1
ATOM 698 O O . SER A 1 88 ? 11.218 -1.370 7.761 1.00 90.75 88 SER A O 1
ATOM 700 N N . SER A 1 89 ? 11.510 -0.701 5.639 1.00 90.62 89 SER A N 1
ATOM 701 C CA . SER A 1 89 ? 10.201 -0.050 5.507 1.00 90.62 89 SER A CA 1
ATOM 702 C C . SER A 1 89 ? 9.049 -1.036 5.676 1.00 90.62 89 SER A C 1
ATOM 704 O O . SER A 1 89 ? 8.095 -0.740 6.395 1.00 90.62 89 SER A O 1
ATOM 706 N N . TRP A 1 90 ? 9.159 -2.228 5.084 1.00 87.44 90 TRP A N 1
ATOM 707 C CA . TRP A 1 90 ? 8.179 -3.295 5.266 1.00 87.44 90 TRP A CA 1
ATOM 708 C C . TRP A 1 90 ? 8.055 -3.703 6.737 1.00 87.44 90 TRP A C 1
ATOM 710 O O . TRP A 1 90 ? 6.958 -3.684 7.292 1.00 87.44 90 TRP A O 1
ATOM 720 N N . ASN A 1 91 ? 9.180 -3.975 7.405 1.00 92.69 91 ASN A N 1
ATOM 721 C CA . ASN A 1 91 ? 9.194 -4.355 8.818 1.00 92.69 91 ASN A CA 1
ATOM 722 C C . ASN A 1 91 ? 8.592 -3.263 9.712 1.00 92.69 91 ASN A C 1
ATOM 724 O O . ASN A 1 91 ? 7.781 -3.562 10.586 1.00 92.69 91 ASN A O 1
ATOM 728 N N . LYS A 1 92 ? 8.930 -1.990 9.469 1.00 93.75 92 LYS A N 1
ATOM 729 C CA . LYS A 1 92 ? 8.320 -0.854 10.175 1.00 93.75 92 LYS A CA 1
ATOM 730 C C . LYS A 1 92 ? 6.810 -0.795 9.952 1.00 93.75 92 LYS A C 1
ATOM 732 O O . LYS A 1 92 ? 6.076 -0.564 10.909 1.00 93.75 92 LYS A O 1
ATOM 737 N N . GLY A 1 93 ? 6.349 -1.036 8.725 1.00 90.12 93 GLY A N 1
ATOM 738 C CA . GLY A 1 93 ? 4.925 -1.088 8.392 1.00 90.12 93 GLY A CA 1
ATOM 739 C C . GLY A 1 93 ? 4.185 -2.198 9.140 1.00 90.12 93 GLY A C 1
ATOM 740 O O . GLY A 1 93 ? 3.129 -1.949 9.725 1.00 90.12 93 GLY A O 1
ATOM 741 N N . VAL A 1 94 ? 4.764 -3.402 9.191 1.00 93.81 94 VAL A N 1
ATOM 742 C CA . VAL A 1 94 ? 4.207 -4.540 9.943 1.00 93.81 94 VAL A CA 1
ATOM 743 C C . VAL A 1 94 ? 4.133 -4.219 11.436 1.00 93.81 94 VAL A C 1
ATOM 745 O O . VAL A 1 94 ? 3.076 -4.385 12.045 1.00 93.81 94 VAL A O 1
ATOM 748 N N . ILE A 1 95 ? 5.217 -3.699 12.020 1.00 94.19 95 ILE A N 1
ATOM 749 C CA . ILE A 1 95 ? 5.266 -3.324 13.441 1.00 94.19 95 ILE A CA 1
ATOM 750 C C . ILE A 1 95 ? 4.225 -2.246 13.756 1.00 94.19 95 ILE A C 1
ATOM 752 O O . ILE A 1 95 ? 3.486 -2.382 14.727 1.00 94.19 95 ILE A O 1
ATOM 756 N N . ALA A 1 96 ? 4.130 -1.196 12.938 1.00 93.50 96 ALA A N 1
ATOM 757 C CA . ALA A 1 96 ? 3.165 -0.119 13.138 1.00 93.50 96 ALA A CA 1
ATOM 758 C C . ALA A 1 96 ? 1.716 -0.621 13.060 1.00 93.50 96 ALA A C 1
ATOM 760 O O . ALA A 1 96 ? 0.888 -0.235 13.882 1.00 93.50 96 ALA A O 1
ATOM 761 N N . SER A 1 97 ? 1.422 -1.518 12.118 1.00 92.19 97 SER A N 1
ATOM 762 C CA . SER A 1 97 ? 0.084 -2.099 11.957 1.00 92.19 97 SER A CA 1
ATOM 763 C C . SER A 1 97 ? -0.300 -2.971 13.151 1.00 92.19 97 SER A C 1
ATOM 765 O O . SER A 1 97 ? -1.391 -2.826 13.699 1.00 92.19 97 SER A O 1
ATOM 767 N N . MET A 1 98 ? 0.612 -3.836 13.607 1.00 92.62 98 MET A N 1
ATOM 768 C CA . MET A 1 98 ? 0.388 -4.656 14.801 1.00 92.62 98 MET A CA 1
ATOM 769 C C . MET A 1 98 ? 0.250 -3.804 16.061 1.00 92.62 98 MET A C 1
ATOM 771 O O . MET A 1 98 ? -0.624 -4.063 16.885 1.00 92.62 98 MET A O 1
ATOM 775 N N . LYS A 1 99 ? 1.061 -2.749 16.183 1.00 91.81 99 LYS A N 1
ATOM 776 C CA . LYS A 1 99 ? 0.965 -1.792 17.284 1.00 91.81 99 LYS A CA 1
ATOM 777 C C . LYS A 1 99 ? -0.400 -1.106 17.298 1.00 91.81 99 LYS A C 1
ATOM 779 O O . LYS A 1 99 ? -1.068 -1.130 18.326 1.00 91.81 99 LYS A O 1
ATOM 784 N N . PHE A 1 100 ? -0.865 -0.612 16.151 1.00 92.12 100 PHE A N 1
ATOM 785 C CA . PHE A 1 100 ? -2.200 -0.033 16.017 1.00 92.12 100 PHE A CA 1
ATOM 786 C C . PHE A 1 100 ? -3.296 -1.017 16.445 1.00 92.12 100 PHE A C 1
ATOM 788 O O . PHE A 1 100 ? -4.141 -0.672 17.271 1.00 92.12 100 PHE A O 1
ATOM 795 N N . LEU A 1 101 ? -3.258 -2.261 15.954 1.00 91.75 101 LEU A N 1
ATOM 796 C CA . LEU A 1 101 ? -4.215 -3.300 16.353 1.00 91.75 101 LEU A CA 1
ATOM 797 C C . LEU A 1 101 ? -4.175 -3.577 17.862 1.00 91.75 101 LEU A C 1
ATOM 799 O O . LEU A 1 101 ? -5.227 -3.754 18.470 1.00 91.75 101 LEU A O 1
ATOM 803 N N . SER A 1 102 ? -2.989 -3.568 18.472 1.00 92.38 102 SER A N 1
ATOM 804 C CA . SER A 1 102 ? -2.823 -3.791 19.913 1.00 92.38 102 SER A CA 1
ATOM 805 C C . SER A 1 102 ? -3.293 -2.616 20.778 1.00 92.38 102 SER A C 1
ATOM 807 O O . SER A 1 102 ? -3.783 -2.826 21.883 1.00 9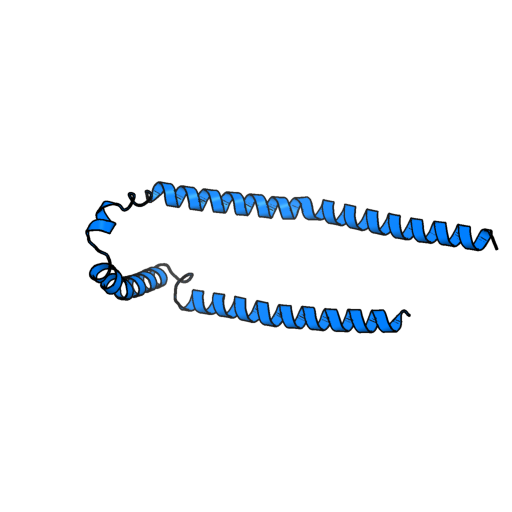2.38 102 SER A O 1
ATOM 809 N N . GLU A 1 103 ? -3.189 -1.383 20.278 1.00 91.25 103 GLU A N 1
ATOM 810 C CA . GLU A 1 103 ? -3.583 -0.163 20.997 1.00 91.25 103 GLU A CA 1
ATOM 811 C C . GLU A 1 103 ? -5.069 0.178 20.795 1.00 91.25 103 GLU A C 1
ATOM 813 O O . GLU A 1 103 ? -5.673 0.885 21.606 1.00 91.25 103 GLU A O 1
ATOM 818 N N . THR A 1 104 ? -5.696 -0.369 19.748 1.00 88.44 104 THR A N 1
ATOM 819 C CA . THR A 1 104 ? -7.111 -0.132 19.422 1.00 88.44 104 THR A CA 1
ATOM 820 C C . THR A 1 104 ? -8.062 -0.476 20.581 1.00 88.44 104 THR A C 1
ATOM 822 O O . THR A 1 104 ? -8.896 0.373 20.906 1.00 88.44 104 THR A O 1
ATOM 825 N N . PRO A 1 105 ? -7.962 -1.638 21.266 1.00 83.06 105 PRO A N 1
ATOM 826 C CA . PRO A 1 105 ? -8.829 -1.956 22.402 1.00 83.06 105 PRO A CA 1
ATOM 827 C C . PRO A 1 105 ? -8.746 -0.914 23.519 1.00 83.06 105 PRO A C 1
ATOM 829 O O . PRO A 1 105 ? -9.777 -0.505 24.045 1.00 83.06 105 PRO A O 1
ATOM 832 N N . THR A 1 106 ? -7.543 -0.428 23.830 1.00 83.75 106 THR A N 1
ATOM 833 C CA . THR A 1 106 ? -7.302 0.571 24.880 1.00 83.75 106 THR A CA 1
ATOM 834 C C . THR A 1 106 ? -7.914 1.926 24.530 1.00 83.75 106 THR A C 1
ATOM 836 O O . THR A 1 106 ? -8.500 2.595 25.383 1.00 83.75 106 THR A O 1
ATOM 839 N N . HIS A 1 107 ? -7.831 2.343 23.265 1.00 85.62 107 HIS A N 1
ATOM 840 C CA . HIS A 1 107 ? -8.487 3.568 22.803 1.00 85.62 107 HIS A CA 1
ATOM 841 C C . HIS A 1 107 ? -10.013 3.448 22.812 1.00 85.62 107 HIS A C 1
ATOM 843 O O . HIS A 1 107 ? -10.698 4.403 23.185 1.00 85.62 107 HIS A O 1
ATOM 849 N N . VAL A 1 108 ? -10.549 2.276 22.458 1.00 84.81 108 VAL A N 1
ATOM 850 C CA . VAL A 1 108 ? -11.990 2.002 22.498 1.00 84.81 108 VAL A CA 1
ATOM 851 C C . VAL A 1 108 ? -12.507 2.012 23.936 1.00 84.81 108 VAL A C 1
ATOM 853 O O . VAL A 1 108 ? -13.487 2.702 24.211 1.00 84.81 108 VAL A O 1
ATOM 856 N N . THR A 1 109 ? -11.848 1.323 24.871 1.00 84.19 109 THR A N 1
ATOM 857 C CA . THR A 1 109 ? -12.265 1.295 26.284 1.00 84.19 109 THR A CA 1
ATOM 858 C C . THR A 1 109 ? -12.185 2.677 26.920 1.00 84.19 109 THR A C 1
ATOM 860 O O . THR A 1 109 ? -13.145 3.103 27.560 1.00 84.19 109 THR A O 1
ATOM 863 N N . THR A 1 110 ? -11.113 3.427 26.655 1.00 85.00 110 THR A N 1
ATOM 864 C CA . THR A 1 110 ? -10.966 4.818 27.113 1.00 85.00 110 THR A CA 1
ATOM 865 C C . THR A 1 110 ? -12.069 5.719 26.545 1.00 85.00 110 THR A C 1
ATOM 867 O O . THR A 1 110 ? -12.616 6.566 27.249 1.00 85.00 110 THR A O 1
ATOM 870 N N . GLY A 1 111 ? -12.428 5.543 25.269 1.00 84.56 111 GLY A N 1
ATOM 871 C CA . GLY A 1 111 ? -13.529 6.272 24.638 1.00 84.56 111 GLY A CA 1
ATOM 872 C C . GLY A 1 111 ? -14.883 5.959 25.278 1.00 84.56 111 GLY A C 1
ATOM 873 O O . GLY A 1 111 ? -15.641 6.876 25.590 1.00 84.56 111 GLY A O 1
ATOM 874 N N . VAL A 1 112 ? -15.166 4.678 25.528 1.00 88.75 112 VAL A N 1
ATOM 875 C CA . VAL A 1 112 ? -16.403 4.224 26.186 1.00 88.75 112 VAL A CA 1
ATOM 876 C C . VAL A 1 112 ? -16.499 4.757 27.616 1.00 88.75 112 VAL A C 1
ATOM 878 O O . VAL A 1 112 ? -17.553 5.261 28.002 1.00 88.75 112 VAL A O 1
ATOM 881 N N . GLN A 1 113 ? -15.407 4.712 28.383 1.00 87.88 113 GLN A N 1
ATOM 882 C CA . GLN A 1 113 ? -15.363 5.248 29.747 1.00 87.88 113 GLN A CA 1
ATOM 883 C C . GLN A 1 113 ? -15.662 6.749 29.776 1.00 87.88 113 GLN A C 1
ATOM 885 O O . GLN A 1 113 ? -16.542 7.174 30.520 1.00 87.88 113 GLN A O 1
ATOM 890 N N . LYS A 1 114 ? -15.038 7.539 28.893 1.00 90.94 114 LYS A N 1
ATOM 891 C CA . LYS A 1 114 ? -15.315 8.982 28.786 1.00 90.94 114 LYS A CA 1
ATOM 892 C C . LYS A 1 114 ? -16.771 9.278 28.439 1.00 90.94 114 LYS A C 1
ATOM 894 O O . LYS A 1 114 ? -17.362 10.192 29.003 1.00 90.94 114 LYS A O 1
ATOM 899 N N . ILE A 1 115 ? -17.371 8.511 27.527 1.00 89.69 115 ILE A N 1
ATOM 900 C CA . ILE A 1 115 ? -18.792 8.671 27.182 1.00 89.69 115 ILE A CA 1
ATOM 901 C C . ILE A 1 115 ? -19.673 8.366 28.398 1.00 89.69 115 ILE A C 1
ATOM 903 O O . ILE A 1 115 ? -20.601 9.121 28.680 1.00 89.69 115 ILE A O 1
ATOM 907 N N . SER A 1 116 ? -19.369 7.297 29.136 1.00 89.38 116 SER A N 1
ATOM 908 C CA . SER A 1 116 ? -20.086 6.941 30.363 1.00 89.38 116 SER A CA 1
ATOM 909 C C . SER A 1 116 ? -19.989 8.040 31.424 1.00 89.38 116 SER A C 1
ATOM 911 O O . SER A 1 116 ? -20.997 8.388 32.035 1.00 89.38 116 SER A O 1
ATOM 913 N N . GLU A 1 117 ? -18.801 8.605 31.638 1.00 91.62 117 GLU A N 1
ATOM 914 C CA . GLU A 1 117 ? -18.584 9.713 32.575 1.00 91.62 117 GLU A CA 1
ATOM 915 C C . GLU A 1 117 ? -19.371 10.962 32.171 1.00 91.62 117 GLU A C 1
ATOM 917 O O . GLU A 1 117 ? -20.034 11.565 33.012 1.00 91.62 117 GLU A O 1
ATOM 922 N N . ILE A 1 118 ? -19.372 11.311 30.880 1.00 92.19 118 ILE A N 1
ATOM 923 C CA . ILE A 1 118 ? -20.151 12.440 30.358 1.00 92.19 118 ILE A CA 1
ATOM 924 C C . ILE A 1 118 ? -21.646 12.217 30.608 1.00 92.19 118 ILE A C 1
ATOM 926 O O . ILE A 1 118 ? -22.310 13.102 31.142 1.00 92.19 118 ILE A O 1
ATOM 930 N N . ILE A 1 119 ? -22.182 11.041 30.263 1.00 91.44 119 ILE A N 1
ATOM 931 C CA . ILE A 1 119 ? -23.604 10.718 30.470 1.00 91.44 119 ILE A CA 1
ATOM 932 C C . ILE A 1 119 ? -23.964 10.803 31.954 1.00 91.44 119 ILE A C 1
ATOM 934 O O . ILE A 1 119 ? -24.981 11.398 32.306 1.00 91.44 119 ILE A O 1
ATOM 938 N N . ARG A 1 120 ? -23.118 10.254 32.829 1.00 90.38 120 ARG A N 1
ATOM 939 C CA . ARG A 1 120 ? -23.325 10.314 34.275 1.00 90.38 120 ARG A CA 1
ATOM 940 C C . ARG A 1 120 ? -23.321 11.753 34.794 1.00 90.38 120 ARG A C 1
ATOM 942 O O . ARG A 1 120 ? -24.220 12.111 35.546 1.00 90.38 120 ARG A O 1
ATOM 949 N N . GLY A 1 121 ? -22.378 12.582 34.348 1.00 88.88 121 GLY A N 1
ATOM 950 C CA . GLY A 1 121 ? -22.327 14.001 34.703 1.00 88.88 121 GLY A CA 1
ATOM 951 C C . GLY A 1 121 ? -23.580 14.767 34.268 1.00 88.88 121 GLY A C 1
ATOM 952 O O . GLY A 1 121 ? -24.106 15.566 35.039 1.00 88.88 121 GLY A O 1
ATOM 953 N N . TYR A 1 122 ? -24.117 14.475 33.078 1.00 88.88 122 TYR A N 1
ATOM 954 C CA . TYR A 1 122 ? -25.388 15.049 32.622 1.00 88.88 122 TYR A CA 1
ATOM 955 C C . TYR A 1 122 ? -26.574 14.632 33.504 1.00 88.88 122 TYR A C 1
ATOM 957 O O . TYR A 1 122 ? -27.392 15.480 33.858 1.00 88.88 122 TYR A O 1
ATOM 965 N N . ILE A 1 123 ? -26.661 13.353 33.883 1.00 88.31 123 ILE A N 1
ATOM 966 C CA . ILE A 1 123 ? -27.732 12.832 34.750 1.00 88.31 123 ILE A CA 1
ATOM 967 C C . ILE A 1 123 ? -27.666 13.471 36.143 1.00 88.31 123 ILE A C 1
ATOM 969 O O . ILE A 1 123 ? -28.690 13.903 36.674 1.00 88.31 123 ILE A O 1
ATOM 973 N N . GLU A 1 124 ? -26.471 13.576 36.728 1.00 87.81 124 GLU A N 1
ATOM 974 C CA . GLU A 1 124 ? -26.285 14.194 38.044 1.00 87.81 124 GLU A CA 1
ATOM 975 C C . GLU A 1 124 ? -26.652 15.690 38.012 1.00 87.81 124 GLU A C 1
ATOM 977 O O . GLU A 1 124 ? -27.417 16.140 38.866 1.00 87.81 124 GLU A O 1
ATOM 982 N N . GLN A 1 125 ? -26.236 16.447 36.988 1.00 80.62 125 GLN A N 1
ATOM 983 C CA . GLN A 1 125 ? -26.631 17.857 36.835 1.00 80.62 125 GLN A CA 1
ATOM 984 C C . GLN A 1 125 ? -28.143 18.050 36.670 1.00 80.62 125 GLN A C 1
ATOM 986 O O . GLN A 1 125 ? -28.710 18.985 37.238 1.00 80.62 125 GLN A O 1
ATOM 991 N N . GLN A 1 126 ? -28.807 17.160 35.934 1.00 78.19 126 GLN A N 1
ATOM 992 C CA . GLN A 1 126 ? -30.256 17.212 35.753 1.00 78.19 126 GLN A CA 1
ATOM 993 C C . GLN A 1 126 ? -30.997 16.933 37.071 1.00 78.19 126 GLN A C 1
ATOM 995 O O . GLN A 1 126 ? -31.927 17.658 37.419 1.00 78.19 126 GLN A O 1
ATOM 1000 N N . SER A 1 127 ? -30.521 15.964 37.859 1.00 72.62 127 SER A N 1
ATOM 1001 C CA . SER A 1 127 ? -31.098 15.627 39.169 1.00 72.62 127 SER A CA 1
ATOM 1002 C C . SER A 1 127 ? -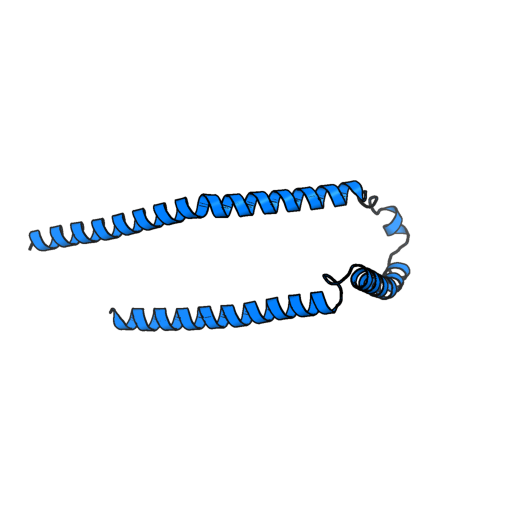30.920 16.725 40.231 1.00 72.62 127 SER A C 1
ATOM 1004 O O . SER A 1 127 ? -31.761 16.876 41.117 1.00 72.62 127 SER A O 1
ATOM 1006 N N . VAL A 1 128 ? -29.841 17.512 40.144 1.00 70.75 128 VAL A N 1
ATOM 1007 C CA . VAL A 1 128 ? -29.602 18.669 41.022 1.00 70.75 128 VAL A CA 1
ATOM 1008 C C . VAL A 1 128 ? -30.491 19.846 40.613 1.00 70.75 128 VAL A C 1
ATOM 1010 O O . VAL A 1 128 ? -31.050 20.506 41.483 1.00 70.75 128 VAL A O 1
ATOM 1013 N N . SER A 1 129 ? -30.694 20.071 39.309 1.00 64.50 129 SER A N 1
ATOM 1014 C CA . SER A 1 129 ? -31.581 21.129 38.807 1.00 64.50 129 SER A CA 1
ATOM 1015 C C . SER A 1 129 ? -33.059 20.884 39.135 1.00 64.50 129 SER A C 1
ATOM 1017 O O . SER A 1 129 ? -33.775 21.848 39.382 1.00 64.50 129 SER A O 1
ATOM 1019 N N . GLU A 1 130 ? -33.521 19.629 39.156 1.00 60.94 130 GLU A N 1
ATOM 1020 C CA . GLU A 1 130 ? -34.902 19.276 39.537 1.00 60.94 130 GLU A CA 1
ATOM 1021 C C . GLU A 1 130 ? -35.156 19.352 41.051 1.00 60.94 130 GLU A C 1
ATOM 1023 O O . GLU A 1 130 ? -36.289 19.563 41.463 1.00 60.94 130 GLU A O 1
ATOM 1028 N N . LYS A 1 131 ? -34.122 19.209 41.892 1.00 59.03 131 LYS A N 1
ATOM 1029 C CA . LYS A 1 131 ? -34.239 19.335 43.358 1.00 59.03 131 LYS A CA 1
ATOM 1030 C C . LYS A 1 131 ? -34.204 20.777 43.875 1.00 59.03 131 LYS A C 1
ATOM 1032 O O . LYS A 1 131 ? -34.481 20.991 45.052 1.00 59.03 131 LYS A O 1
ATOM 1037 N N . SER A 1 132 ? -33.806 21.740 43.044 1.00 55.59 132 SER A N 1
ATOM 1038 C CA . SER A 1 132 ? -33.728 23.167 43.398 1.00 55.59 132 SER A CA 1
ATOM 1039 C C . SER A 1 132 ? -34.932 23.994 42.923 1.00 55.59 132 SER A C 1
ATOM 1041 O O . SER A 1 132 ? -34.913 25.213 43.089 1.00 55.59 132 SER A O 1
ATOM 1043 N N . GLN A 1 133 ? -35.956 23.350 42.354 1.00 42.81 133 GLN A N 1
ATOM 1044 C CA . GLN A 1 133 ? -37.242 23.945 41.980 1.00 42.81 133 GLN A CA 1
ATOM 1045 C C . GLN A 1 133 ? -38.348 23.429 42.904 1.00 42.81 133 GLN A C 1
ATOM 1047 O O . GLN A 1 133 ? -39.271 24.219 43.194 1.00 42.81 133 GLN A O 1
#

Foldseek 3Di:
DPVVVVVVVVVVVVVVVVVVVVVVVVVVVVVVVCVVCVCVDDPVSNVVSVVVVCVVCVVVCVVPDDPVVVVVDDPDPDPVVVVVVVVVVVVVVVVVVVVCVVCVVVVVVVVVVVVVVVVVVVVVVVVVVVVVD

pLDDT: mean 82.31, std 9.7, range [42.81, 95.0]

Organism: NCBI:txid520822

Sequence (133 aa):
MGIVRLVHSLRNRKDMLSRFVIKSTLVGGVVYYSVHQGLWSKSEDSVQLYGRIYNNIAPYVKDNIPKEVINELPPLPSTSDLSNSLKSSWNKGVIASMKFLSETPTHVTTGVQKISEIIRGYIEQQSVSEKSQ

InterPro domains:
  IPR026769 MICOS complex subunit Mic13 [PF15884] (35-109)
  IPR026769 MICOS complex subunit Mic13 [PTHR31816] (16-121)

Secondary structure (DSSP, 8-state):
-HHHHHHHHHHHHHHHHHHHHHHHHHHHHHHHHHHHTTTTS-HHHHHHHHHHHHHHHHHHHHHHS-HHHHHHSPPPPPHHHHHHHHHHHHHHHHHHHHHHHHHHHHHHHHHHHHHHHHHHHHHHHHHHHHHT-

Radius of gyration: 28.39 Å; chains: 1; bounding box: 66×38×70 Å